Protein AF-A0A814Y3I0-F1 (afdb_monomer_lite)

pLDDT: mean 73.48, std 15.35, range [37.38, 91.5]

Structure (mmCIF, N/CA/C/O backbone):
data_AF-A0A814Y3I0-F1
#
_entry.id   AF-A0A814Y3I0-F1
#
loop_
_atom_site.group_PDB
_atom_site.id
_atom_site.type_symbol
_atom_site.label_atom_id
_atom_site.label_alt_id
_atom_site.label_comp_id
_atom_site.label_asym_id
_atom_site.label_entity_id
_atom_site.label_seq_id
_atom_site.pdbx_PDB_ins_code
_atom_site.Cartn_x
_atom_site.Cartn_y
_atom_site.Cartn_z
_atom_site.occupancy
_atom_site.B_iso_or_equiv
_atom_site.auth_seq_id
_atom_site.auth_comp_id
_atom_site.auth_asym_id
_atom_site.auth_atom_id
_atom_site.pdbx_PDB_model_num
ATOM 1 N N . MET A 1 1 ? 29.487 13.234 11.492 1.00 37.38 1 MET A N 1
ATOM 2 C CA . MET A 1 1 ? 29.725 11.794 11.255 1.00 37.38 1 MET A CA 1
ATOM 3 C C . MET A 1 1 ? 28.591 11.013 11.903 1.00 37.38 1 MET A C 1
ATOM 5 O O . MET A 1 1 ? 28.530 10.981 13.125 1.00 37.38 1 MET A O 1
ATOM 9 N N . LEU A 1 2 ? 27.650 10.474 11.120 1.00 39.56 2 LEU A N 1
ATOM 10 C CA . LEU A 1 2 ? 26.599 9.602 11.656 1.00 39.56 2 LEU A CA 1
ATOM 11 C C . LEU A 1 2 ? 27.205 8.223 11.938 1.00 39.56 2 LEU A C 1
ATOM 13 O O . LEU A 1 2 ? 27.833 7.626 11.067 1.00 39.56 2 LEU A O 1
ATOM 17 N N . LYS A 1 3 ? 27.077 7.764 13.186 1.00 44.38 3 LYS A N 1
ATOM 18 C CA . LYS A 1 3 ? 27.526 6.440 13.619 1.00 44.38 3 LYS A CA 1
ATOM 19 C C . LYS A 1 3 ? 26.679 5.388 12.902 1.00 44.38 3 LYS A C 1
ATOM 21 O O . LYS A 1 3 ? 25.457 5.456 12.947 1.00 44.38 3 LYS A O 1
ATOM 26 N N . ASN A 1 4 ? 27.337 4.421 12.264 1.00 46.44 4 ASN A N 1
ATOM 27 C CA . ASN A 1 4 ? 26.696 3.229 11.715 1.00 46.44 4 ASN A CA 1
ATOM 28 C C . ASN A 1 4 ? 26.098 2.408 12.865 1.00 46.44 4 ASN A C 1
ATOM 30 O O . ASN A 1 4 ? 26.777 1.559 13.449 1.00 46.44 4 ASN A O 1
ATOM 34 N N . GLU A 1 5 ? 24.841 2.669 13.213 1.00 47.97 5 GLU A N 1
ATOM 35 C CA . GLU A 1 5 ? 24.066 1.766 14.053 1.00 47.97 5 GLU A CA 1
ATOM 36 C C . GLU A 1 5 ? 23.860 0.472 13.266 1.00 47.97 5 GLU A C 1
ATOM 38 O O . GLU A 1 5 ? 23.165 0.422 12.251 1.00 47.97 5 GLU A O 1
ATOM 43 N N . LYS A 1 6 ? 24.557 -0.585 13.691 1.00 48.38 6 LYS A N 1
ATOM 44 C CA . LYS A 1 6 ? 24.386 -1.925 13.137 1.00 48.38 6 LYS A CA 1
ATOM 45 C C . LYS A 1 6 ? 22.947 -2.350 13.417 1.00 48.38 6 LYS A C 1
ATOM 47 O O . LYS A 1 6 ? 22.611 -2.653 14.557 1.00 48.38 6 LYS A O 1
ATOM 52 N N . ILE A 1 7 ? 22.108 -2.377 12.387 1.00 55.72 7 ILE A N 1
ATOM 53 C CA . ILE A 1 7 ? 20.771 -2.965 12.468 1.00 55.72 7 ILE A CA 1
ATOM 54 C C . ILE A 1 7 ? 20.960 -4.460 12.743 1.00 55.72 7 ILE A C 1
ATOM 56 O O . ILE A 1 7 ? 21.354 -5.222 11.860 1.00 55.72 7 ILE A O 1
ATOM 60 N N . VAL A 1 8 ? 20.732 -4.882 13.986 1.00 54.75 8 VAL A N 1
ATOM 61 C CA . VAL A 1 8 ? 20.774 -6.294 14.375 1.00 54.75 8 VAL A CA 1
ATOM 62 C C . VAL A 1 8 ? 19.360 -6.846 14.257 1.00 54.75 8 VAL A C 1
ATOM 64 O O . VAL A 1 8 ? 18.485 -6.518 15.058 1.00 54.75 8 VAL A O 1
ATOM 67 N N . ALA A 1 9 ? 19.122 -7.681 13.244 1.00 49.31 9 ALA A N 1
ATOM 68 C CA . ALA A 1 9 ? 17.860 -8.394 13.104 1.00 49.31 9 ALA A CA 1
ATOM 69 C C . ALA A 1 9 ? 17.674 -9.328 14.311 1.00 49.31 9 ALA A C 1
ATOM 71 O O . ALA A 1 9 ? 18.430 -10.282 14.485 1.00 49.31 9 ALA A O 1
ATOM 72 N N . ASN A 1 10 ? 16.688 -9.040 15.164 1.00 57.88 10 ASN A N 1
ATOM 73 C CA . ASN A 1 10 ? 16.392 -9.860 16.33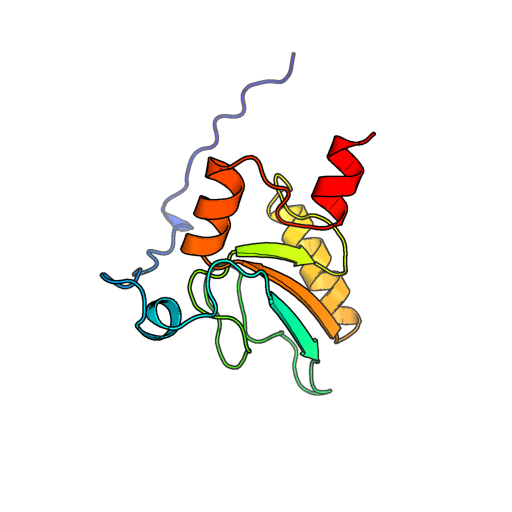3 1.00 57.88 10 ASN A CA 1
ATOM 74 C C . ASN A 1 10 ? 15.365 -10.949 15.961 1.00 57.88 10 ASN A C 1
ATOM 76 O O . ASN A 1 10 ? 14.192 -10.628 15.737 1.00 57.88 10 ASN A O 1
ATOM 80 N N . PRO A 1 11 ? 15.761 -12.234 15.928 1.00 62.84 11 PRO A N 1
ATOM 81 C CA . PRO A 1 11 ? 14.888 -13.322 15.499 1.00 62.84 11 PRO A CA 1
ATOM 82 C C . PRO A 1 11 ? 13.689 -13.548 16.430 1.00 62.84 11 PRO A C 1
ATOM 84 O O . PRO A 1 11 ? 12.695 -14.116 15.992 1.00 62.84 11 PRO A O 1
ATOM 87 N N . LYS A 1 12 ? 13.720 -13.051 17.677 1.00 68.00 12 LYS A N 1
ATOM 88 C CA . LYS A 1 12 ? 12.580 -13.119 18.609 1.00 68.00 12 LYS A CA 1
ATOM 89 C C . LYS A 1 12 ? 11.354 -12.348 18.105 1.00 68.00 12 LYS A C 1
ATOM 91 O O . LYS A 1 12 ? 10.231 -12.713 18.436 1.00 68.00 12 LYS A O 1
ATOM 96 N N . TYR A 1 13 ? 11.566 -11.300 17.308 1.00 61.34 13 TYR A N 1
ATOM 97 C CA . TYR A 1 13 ? 10.495 -10.497 16.707 1.00 61.34 13 TYR A CA 1
ATOM 98 C C . TYR A 1 13 ? 10.232 -10.865 15.240 1.00 61.34 13 TYR A C 1
ATOM 100 O O . TYR A 1 13 ? 9.338 -10.304 14.609 1.00 61.34 13 TYR A O 1
ATOM 108 N N . ALA A 1 14 ? 10.988 -11.814 14.679 1.00 49.28 14 ALA A N 1
ATOM 109 C CA . ALA A 1 14 ? 10.817 -12.248 13.303 1.00 49.28 14 ALA A CA 1
ATOM 110 C C . ALA A 1 14 ? 9.693 -13.290 13.214 1.00 49.28 14 ALA A C 1
ATOM 112 O O . ALA A 1 14 ? 9.823 -14.418 13.688 1.00 49.28 14 ALA A O 1
ATOM 113 N N . ARG A 1 15 ? 8.581 -12.935 12.563 1.00 53.44 15 ARG A N 1
ATOM 114 C CA . ARG A 1 15 ? 7.525 -13.895 12.215 1.00 53.44 15 ARG A CA 1
ATOM 115 C C . ARG A 1 15 ? 7.784 -14.442 10.815 1.00 53.44 15 ARG A C 1
ATOM 117 O O . ARG A 1 15 ? 7.791 -13.686 9.848 1.00 53.44 15 ARG A O 1
ATOM 124 N N . ALA A 1 16 ? 7.955 -15.757 10.689 1.00 48.31 16 ALA A N 1
ATOM 125 C CA . ALA A 1 16 ? 8.055 -16.404 9.384 1.00 48.31 16 ALA A CA 1
ATOM 126 C C . ALA A 1 16 ? 6.720 -16.270 8.634 1.00 48.31 16 ALA A C 1
ATOM 128 O O . ALA A 1 16 ? 5.716 -16.885 8.994 1.00 48.31 16 ALA A O 1
ATOM 129 N N . ILE A 1 17 ? 6.698 -15.455 7.581 1.00 48.53 17 ILE A N 1
ATOM 130 C CA . ILE A 1 17 ? 5.534 -15.321 6.706 1.00 48.53 17 ILE A CA 1
ATOM 131 C C . ILE A 1 17 ? 5.699 -16.349 5.590 1.00 48.53 17 ILE A C 1
ATOM 133 O O . ILE A 1 17 ? 6.594 -16.231 4.756 1.00 48.53 17 ILE A O 1
ATOM 137 N N . ARG A 1 18 ? 4.840 -17.375 5.558 1.00 44.28 18 ARG A N 1
ATOM 138 C CA . ARG A 1 18 ? 4.807 -18.319 4.431 1.00 44.28 18 ARG A CA 1
ATOM 139 C C . ARG A 1 18 ? 4.281 -17.600 3.198 1.00 44.28 18 ARG A C 1
ATOM 141 O O . ARG A 1 18 ? 3.066 -17.463 3.044 1.00 44.28 18 ARG A O 1
ATOM 148 N N . ALA A 1 19 ? 5.177 -17.131 2.337 1.00 41.72 19 ALA A N 1
ATOM 149 C CA . ALA A 1 19 ? 4.802 -16.670 1.010 1.00 41.72 19 ALA A CA 1
ATOM 150 C C . ALA A 1 19 ? 4.239 -17.856 0.192 1.00 41.72 19 ALA A C 1
ATOM 152 O O . ALA A 1 19 ? 4.749 -18.975 0.311 1.00 41.72 19 ALA A O 1
ATOM 153 N N . PRO A 1 20 ? 3.183 -17.649 -0.612 1.00 50.94 20 PRO A N 1
ATOM 154 C CA . PRO A 1 20 ? 2.757 -18.603 -1.625 1.00 50.94 20 PRO A CA 1
ATOM 155 C C . PRO A 1 20 ? 3.945 -19.007 -2.503 1.00 50.94 20 PRO A C 1
ATOM 157 O O . PRO A 1 20 ? 4.746 -18.155 -2.883 1.00 50.94 20 PRO A O 1
ATOM 160 N N . ARG A 1 21 ? 4.061 -20.301 -2.831 1.00 58.03 21 ARG A N 1
ATOM 161 C CA . ARG A 1 21 ? 5.121 -20.795 -3.732 1.00 58.03 21 ARG A CA 1
ATOM 162 C C . ARG A 1 21 ? 4.988 -20.231 -5.147 1.00 58.03 21 ARG A C 1
ATOM 164 O O . ARG A 1 21 ? 5.975 -20.158 -5.868 1.00 58.03 21 ARG A O 1
ATOM 171 N N . THR A 1 22 ? 3.774 -19.854 -5.528 1.00 55.03 22 THR A N 1
ATOM 172 C CA . THR A 1 22 ? 3.429 -19.313 -6.837 1.00 55.03 22 THR A CA 1
ATOM 173 C C . THR A 1 22 ? 2.635 -18.027 -6.667 1.00 55.03 22 THR A C 1
ATOM 175 O O . THR A 1 22 ? 1.921 -17.840 -5.679 1.00 55.03 22 THR A O 1
ATOM 178 N N . VAL A 1 23 ? 2.771 -17.125 -7.636 1.00 58.25 23 VAL A N 1
ATOM 179 C CA . VAL A 1 23 ? 1.940 -15.923 -7.724 1.00 58.25 23 VAL A CA 1
ATOM 180 C C . VAL A 1 23 ? 0.465 -16.362 -7.801 1.00 58.25 23 VAL A C 1
ATOM 182 O O . VAL A 1 23 ? 0.167 -17.265 -8.582 1.00 58.25 23 VAL A O 1
ATOM 185 N N . PRO A 1 24 ? -0.455 -15.793 -6.998 1.00 64.81 24 PRO A N 1
ATOM 186 C CA . PRO A 1 24 ? -1.868 -16.163 -7.060 1.00 64.81 24 PRO A CA 1
ATOM 187 C C . PRO A 1 24 ? -2.449 -15.928 -8.464 1.00 64.81 24 PRO A C 1
ATOM 189 O O . PRO A 1 24 ? -2.115 -14.938 -9.110 1.00 64.81 24 PRO A O 1
ATOM 192 N N . THR A 1 25 ? -3.341 -16.799 -8.935 1.00 62.94 25 THR A N 1
ATOM 193 C CA . THR A 1 25 ? -3.904 -16.770 -10.305 1.00 62.94 25 THR A CA 1
ATOM 194 C C . THR A 1 25 ? -4.615 -15.454 -10.642 1.00 62.94 25 THR A C 1
ATOM 196 O O . THR A 1 25 ? -4.602 -14.990 -11.779 1.00 62.94 25 THR A O 1
ATOM 199 N N . GLU A 1 26 ? -5.173 -14.778 -9.640 1.00 58.44 26 GLU A N 1
ATOM 200 C CA . GLU A 1 26 ? -5.751 -13.429 -9.746 1.00 58.44 26 GLU A CA 1
ATOM 201 C C . GLU A 1 26 ? -4.749 -12.339 -10.193 1.00 58.44 26 GLU A C 1
ATOM 203 O O . GLU A 1 26 ? -5.157 -11.308 -10.727 1.00 58.44 26 GLU A O 1
ATOM 208 N N . TYR A 1 27 ? -3.439 -12.575 -10.054 1.00 56.53 27 TYR A N 1
ATOM 209 C CA . TYR A 1 27 ? -2.360 -11.724 -10.582 1.00 56.53 27 TYR A CA 1
ATOM 210 C C . TYR A 1 27 ? -1.916 -12.106 -12.005 1.00 56.53 27 TYR A C 1
ATOM 212 O O . TYR A 1 27 ? -1.121 -11.395 -12.628 1.00 56.53 27 TYR A O 1
ATOM 220 N N . GLU A 1 28 ? -2.370 -13.237 -12.544 1.00 59.50 28 GLU A N 1
ATOM 221 C CA . GLU A 1 28 ? -2.131 -13.598 -13.947 1.00 59.50 28 GLU A CA 1
ATOM 222 C C . GLU A 1 28 ? -3.098 -12.872 -14.883 1.00 59.50 28 GLU A C 1
ATOM 224 O O . GLU A 1 28 ? -2.688 -12.450 -15.962 1.00 59.50 28 GLU A O 1
ATOM 229 N N . ASN A 1 29 ? -4.323 -12.622 -14.413 1.00 57.75 29 ASN A N 1
ATOM 230 C CA . ASN A 1 29 ? -5.409 -12.015 -15.190 1.00 57.75 29 ASN A CA 1
ATOM 231 C C . ASN A 1 29 ? -5.653 -10.523 -14.880 1.00 57.75 29 ASN A C 1
ATOM 233 O O . ASN A 1 29 ? -6.615 -9.939 -15.375 1.00 57.75 29 ASN A O 1
ATOM 237 N N . SER A 1 30 ? -4.814 -9.895 -14.047 1.00 57.12 30 SER A N 1
ATOM 238 C CA . SER A 1 30 ? -4.931 -8.467 -13.719 1.00 57.12 30 SER A CA 1
ATOM 239 C C . SER A 1 30 ? -4.675 -7.595 -14.964 1.00 57.12 30 SER A C 1
ATOM 241 O O . SER A 1 30 ? -3.780 -7.932 -15.747 1.00 57.12 30 SER A O 1
ATOM 243 N N . PRO A 1 31 ? -5.416 -6.481 -15.167 1.00 58.00 31 PRO A N 1
ATOM 244 C CA . PRO A 1 31 ? -5.173 -5.563 -16.278 1.00 58.00 31 PRO A CA 1
ATOM 245 C C . PRO A 1 31 ? -3.690 -5.190 -16.357 1.00 58.00 31 PRO A C 1
ATOM 247 O O . PRO A 1 31 ? -3.070 -4.836 -15.352 1.00 58.00 31 PRO A O 1
ATOM 250 N N . ARG A 1 32 ? -3.110 -5.348 -17.553 1.00 70.44 32 ARG A N 1
ATOM 251 C CA . ARG A 1 32 ? -1.659 -5.300 -17.774 1.00 70.44 32 ARG A CA 1
ATOM 252 C C . ARG A 1 32 ? -1.078 -3.975 -17.280 1.00 70.44 32 ARG A C 1
ATOM 254 O O . ARG A 1 32 ? -1.376 -2.933 -17.853 1.00 70.44 32 ARG A O 1
ATOM 261 N N . ASN A 1 33 ? -0.188 -4.050 -16.292 1.00 73.12 33 ASN A N 1
ATOM 262 C CA . ASN A 1 33 ? 0.693 -2.962 -15.869 1.00 73.12 33 ASN A CA 1
ATOM 263 C C . ASN A 1 33 ? -0.035 -1.661 -15.495 1.00 73.12 33 ASN A C 1
ATOM 265 O O . ASN A 1 33 ? 0.427 -0.586 -15.864 1.00 73.12 33 ASN A O 1
ATOM 269 N N . GLN A 1 34 ? -1.166 -1.740 -14.790 1.00 81.81 34 GLN A N 1
ATOM 270 C CA . GLN A 1 34 ? -1.886 -0.547 -14.339 1.00 81.81 34 GLN A CA 1
ATOM 271 C C . GLN A 1 34 ? -1.907 -0.441 -12.811 1.00 81.81 34 GLN A C 1
ATOM 273 O O . GLN A 1 34 ? -2.278 -1.403 -12.129 1.00 81.81 34 GLN A O 1
ATOM 278 N N . PRO A 1 35 ? -1.546 0.729 -12.257 1.00 85.12 35 PRO A N 1
ATOM 279 C CA . PRO A 1 35 ? -1.803 1.034 -10.861 1.00 85.12 35 PRO A CA 1
ATOM 280 C C . PRO A 1 35 ? -3.295 1.023 -10.534 1.00 85.12 35 PRO A C 1
ATOM 282 O O . PRO A 1 35 ? -4.148 1.233 -11.397 1.00 85.12 35 PRO A O 1
ATOM 285 N N . ARG A 1 36 ? -3.615 0.784 -9.264 1.00 85.75 36 ARG A N 1
ATOM 286 C CA . ARG A 1 36 ? -4.987 0.705 -8.758 1.00 85.75 36 ARG A CA 1
ATOM 287 C C . ARG A 1 36 ? -5.153 1.610 -7.550 1.00 85.75 36 ARG A C 1
ATOM 289 O O . ARG A 1 36 ? -4.269 1.689 -6.701 1.00 85.75 36 ARG A O 1
ATOM 296 N N . ILE A 1 37 ? -6.317 2.241 -7.451 1.00 86.44 37 ILE A N 1
ATOM 297 C CA . ILE A 1 37 ? -6.726 2.978 -6.257 1.00 86.44 37 ILE A CA 1
ATOM 298 C C . ILE A 1 37 ? -7.643 2.073 -5.441 1.00 86.44 37 ILE A C 1
ATOM 300 O O . ILE A 1 37 ? -8.596 1.502 -5.969 1.00 86.44 37 ILE A O 1
ATOM 304 N N . CYS A 1 38 ? -7.341 1.943 -4.157 1.00 86.12 38 CYS A N 1
ATOM 305 C CA . CYS A 1 38 ? -8.148 1.220 -3.191 1.00 86.12 38 CYS A CA 1
ATOM 3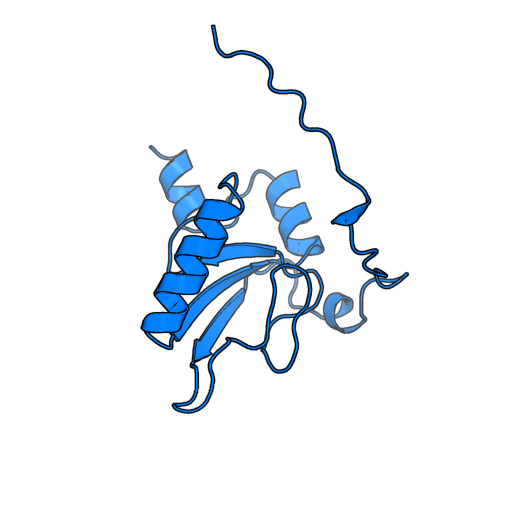06 C C . CYS A 1 38 ? -8.575 2.194 -2.097 1.00 86.12 38 CYS A C 1
ATOM 308 O O . CYS A 1 38 ? -7.733 2.827 -1.465 1.00 86.12 38 CYS A O 1
ATOM 310 N N . THR A 1 39 ? -9.876 2.327 -1.880 1.00 86.19 39 THR A N 1
ATOM 311 C CA . THR A 1 39 ? -10.430 3.111 -0.779 1.00 86.19 39 THR A CA 1
ATOM 312 C C . THR A 1 39 ? -11.049 2.169 0.239 1.00 86.19 39 THR A C 1
ATOM 314 O O . THR A 1 39 ? -11.780 1.246 -0.122 1.00 86.19 39 THR A O 1
ATOM 317 N N . ILE A 1 40 ? -10.740 2.380 1.516 1.00 85.62 40 ILE A N 1
ATOM 318 C CA . ILE A 1 40 ? -11.278 1.571 2.611 1.00 85.62 40 ILE A CA 1
ATOM 319 C C . ILE A 1 40 ? -11.908 2.516 3.628 1.00 85.62 40 ILE A C 1
ATOM 321 O O . ILE A 1 40 ? -11.276 3.467 4.091 1.00 85.62 40 ILE A O 1
ATOM 325 N N . GLN A 1 41 ? -13.161 2.235 3.966 1.00 87.94 41 GLN A N 1
ATOM 326 C CA . GLN A 1 41 ? -13.935 2.943 4.976 1.00 87.94 41 GLN A CA 1
ATOM 327 C C . GLN A 1 41 ? -14.169 1.991 6.150 1.00 87.94 41 GLN A C 1
ATOM 329 O O . GLN A 1 41 ? -14.653 0.879 5.953 1.00 87.94 41 GLN A O 1
ATOM 334 N N . LEU A 1 42 ? -13.834 2.427 7.362 1.00 83.69 42 LEU A N 1
ATOM 335 C CA . LEU A 1 42 ? -14.176 1.715 8.588 1.00 83.69 42 LEU A CA 1
ATOM 336 C C . LEU A 1 42 ? -15.656 1.901 8.896 1.00 83.69 42 LEU A C 1
ATOM 338 O O . LEU A 1 42 ? -16.181 3.019 8.822 1.00 83.69 42 LEU A O 1
ATOM 342 N N . ASN A 1 43 ? -16.314 0.822 9.313 1.00 81.81 43 ASN A N 1
ATOM 343 C CA . ASN A 1 43 ? -17.602 0.947 9.975 1.00 81.81 43 ASN A CA 1
ATOM 344 C C . ASN A 1 43 ? -17.404 1.526 11.380 1.00 81.81 43 ASN A C 1
ATOM 346 O O . ASN A 1 43 ? -16.318 1.468 11.951 1.00 81.81 43 ASN A O 1
ATOM 350 N N . LYS A 1 44 ? -18.480 2.045 11.984 1.00 78.50 44 LYS A N 1
ATOM 351 C CA . LYS A 1 44 ? -18.438 2.656 13.329 1.00 78.50 44 LYS A CA 1
ATOM 352 C C . LYS A 1 44 ? -17.904 1.719 14.423 1.00 78.50 44 LYS A C 1
ATOM 354 O O . LYS A 1 44 ? -17.460 2.191 15.462 1.00 78.50 44 LYS A O 1
ATOM 359 N N . THR A 1 45 ? -17.990 0.410 14.202 1.00 81.75 45 THR A N 1
ATOM 360 C CA . THR A 1 45 ? -17.542 -0.643 15.120 1.00 81.75 45 THR A CA 1
ATOM 361 C C . THR A 1 45 ? -16.122 -1.126 14.839 1.00 81.75 45 THR A C 1
ATOM 363 O O . THR A 1 45 ? -15.531 -1.793 15.687 1.00 81.75 45 THR A O 1
ATOM 366 N N . ASP A 1 46 ? -15.576 -0.820 13.662 1.00 77.69 46 ASP A N 1
ATOM 367 C CA . ASP A 1 46 ? -14.293 -1.356 13.230 1.00 77.69 46 ASP A CA 1
ATOM 368 C C . ASP A 1 46 ? -13.157 -0.519 13.807 1.00 77.69 46 ASP A C 1
ATOM 370 O O . ASP A 1 46 ? -13.125 0.707 13.709 1.00 77.69 46 ASP A O 1
ATOM 374 N N . THR A 1 47 ? -12.185 -1.198 14.408 1.00 78.56 47 THR A N 1
ATOM 375 C CA . THR A 1 47 ? -11.001 -0.551 14.986 1.00 78.56 47 THR A CA 1
ATOM 376 C C . THR A 1 47 ? -9.774 -0.677 14.091 1.00 78.56 47 THR A C 1
ATOM 378 O O . THR A 1 47 ? -8.753 -0.055 14.371 1.00 78.56 47 THR A O 1
ATOM 381 N N . THR A 1 48 ? -9.842 -1.461 13.013 1.00 80.38 48 THR A N 1
ATOM 382 C CA . THR A 1 48 ? -8.737 -1.674 12.071 1.00 80.38 48 THR A CA 1
ATOM 383 C C . THR A 1 48 ? -9.267 -1.783 10.648 1.00 80.38 48 THR A C 1
ATOM 385 O O . THR A 1 48 ? -10.409 -2.182 10.441 1.00 80.38 48 THR A O 1
ATOM 388 N N . PHE A 1 49 ? -8.429 -1.470 9.658 1.00 76.62 49 PHE A N 1
ATOM 389 C CA . PHE A 1 49 ? -8.790 -1.591 8.242 1.00 76.62 49 PHE A CA 1
ATOM 390 C C . PHE A 1 49 ? -8.802 -3.036 7.726 1.00 76.62 49 PHE A C 1
ATOM 392 O O . PHE A 1 49 ? -8.994 -3.232 6.536 1.00 76.62 49 PHE A O 1
ATOM 399 N N . GLY A 1 50 ? -8.569 -4.045 8.573 1.00 71.50 50 GLY A N 1
ATOM 400 C CA . GLY A 1 50 ? -8.523 -5.450 8.152 1.00 71.50 50 GLY A CA 1
ATOM 401 C C . GLY A 1 50 ? -7.237 -5.859 7.422 1.00 71.50 50 GLY A C 1
ATOM 402 O O . GLY A 1 50 ? -7.133 -6.988 6.944 1.00 71.50 50 GLY A O 1
ATOM 403 N N . PHE A 1 51 ? -6.230 -4.989 7.349 1.00 70.38 51 PHE A N 1
ATOM 404 C CA . PHE A 1 51 ? -4.929 -5.330 6.785 1.00 70.38 51 PHE A CA 1
ATOM 405 C C . PHE A 1 51 ? -3.777 -4.820 7.648 1.00 70.38 51 PHE A C 1
ATOM 407 O O . PHE A 1 51 ? -3.829 -3.734 8.217 1.00 70.38 51 PHE A O 1
ATOM 414 N N . ASP A 1 52 ? -2.720 -5.614 7.667 1.00 66.00 52 ASP A N 1
ATOM 415 C CA . ASP A 1 52 ? -1.374 -5.259 8.067 1.00 66.00 52 ASP A CA 1
ATOM 416 C C . ASP A 1 52 ? -0.514 -5.134 6.802 1.00 66.00 52 ASP A C 1
ATOM 418 O O . ASP A 1 52 ? -0.789 -5.761 5.777 1.00 66.00 52 ASP A O 1
ATOM 422 N N . ILE A 1 53 ? 0.615 -4.428 6.888 1.00 64.31 53 ILE A N 1
ATOM 423 C CA . ILE A 1 53 ? 1.620 -4.345 5.802 1.00 64.31 53 ILE A CA 1
ATOM 424 C C . ILE A 1 53 ? 2.098 -5.752 5.359 1.00 64.31 53 ILE A C 1
ATOM 426 O O . ILE A 1 53 ? 2.623 -5.947 4.265 1.00 64.31 53 ILE A O 1
ATOM 430 N N . VAL A 1 54 ? 1.873 -6.758 6.205 1.00 59.09 54 VAL A N 1
ATOM 431 C CA . VAL A 1 54 ? 2.253 -8.157 6.010 1.00 59.09 54 VAL A CA 1
ATOM 432 C C . VAL A 1 54 ? 1.096 -9.050 5.523 1.00 59.09 54 VAL A C 1
ATOM 434 O O . VAL A 1 54 ? 1.345 -10.110 4.937 1.00 59.09 54 VAL A O 1
ATOM 437 N N . TYR A 1 55 ? -0.162 -8.683 5.776 1.00 46.62 55 TYR A N 1
ATOM 438 C CA . TYR A 1 55 ? -1.316 -9.559 5.557 1.00 46.62 55 TYR A CA 1
ATOM 439 C C . TYR A 1 55 ? -2.607 -8.764 5.357 1.00 46.62 55 TYR A C 1
ATOM 441 O O . TYR A 1 55 ? -2.863 -7.835 6.102 1.00 46.62 55 TYR A O 1
ATOM 449 N N . ALA A 1 56 ? -3.466 -9.162 4.422 1.00 54.44 56 ALA A N 1
ATOM 450 C CA . ALA A 1 56 ? -4.762 -8.520 4.207 1.00 54.44 56 ALA A CA 1
ATOM 451 C C . ALA A 1 56 ? -5.906 -9.529 4.378 1.00 54.44 56 ALA A C 1
ATOM 453 O O . ALA A 1 56 ? -5.837 -10.640 3.854 1.00 54.44 56 ALA A O 1
ATOM 454 N N . SER A 1 57 ? -6.965 -9.134 5.088 1.00 53.31 57 SER A N 1
ATOM 455 C CA . SER A 1 57 ? -8.222 -9.881 5.236 1.00 53.31 57 SER A CA 1
ATOM 456 C C . SER A 1 57 ? -9.415 -8.934 5.164 1.00 53.31 57 SER A C 1
ATOM 458 O O . SER A 1 57 ? -9.392 -7.877 5.777 1.00 53.31 57 SER A O 1
ATOM 460 N N . ASN A 1 58 ? -10.477 -9.299 4.445 1.00 59.91 58 ASN A N 1
ATOM 461 C CA . ASN A 1 58 ? -11.682 -8.463 4.309 1.00 59.91 58 ASN A CA 1
ATOM 462 C C . ASN A 1 58 ? -11.419 -7.057 3.726 1.00 59.91 58 ASN A C 1
ATOM 464 O O . ASN A 1 58 ? -12.088 -6.094 4.088 1.00 59.91 58 ASN A O 1
ATOM 468 N N . THR A 1 59 ? -10.456 -6.930 2.808 1.00 66.88 59 THR A N 1
ATOM 469 C CA . THR A 1 59 ? -10.177 -5.678 2.083 1.00 66.88 59 THR A CA 1
ATOM 470 C C . THR A 1 59 ? -10.051 -5.944 0.583 1.00 66.88 59 THR A C 1
ATOM 472 O O . THR A 1 59 ? -9.839 -7.094 0.192 1.00 66.88 59 THR A O 1
ATOM 475 N N . PRO A 1 60 ? -10.114 -4.908 -0.278 1.00 67.88 60 PRO A N 1
ATOM 476 C CA . PRO A 1 60 ? -9.814 -5.057 -1.703 1.00 67.88 60 PRO A CA 1
ATOM 477 C C . PRO A 1 60 ? -8.318 -5.287 -1.984 1.00 67.88 60 PRO A C 1
ATOM 479 O O . PRO A 1 60 ? -7.926 -5.417 -3.149 1.00 67.88 60 PRO A O 1
ATOM 482 N N . LEU A 1 61 ? -7.471 -5.278 -0.945 1.00 73.56 61 LEU A N 1
ATOM 483 C CA . LEU A 1 61 ? -6.037 -5.493 -1.075 1.00 73.56 61 LEU A CA 1
ATOM 484 C C . LEU A 1 61 ? -5.756 -6.944 -1.411 1.00 73.56 61 LEU A C 1
ATOM 486 O O . LEU A 1 61 ? -6.279 -7.870 -0.791 1.00 73.56 61 LEU A O 1
ATOM 490 N N . ARG A 1 62 ? -4.864 -7.129 -2.376 1.00 71.56 62 ARG A N 1
ATOM 491 C CA . ARG A 1 62 ? -4.391 -8.444 -2.769 1.00 71.56 62 ARG A CA 1
ATOM 492 C C . ARG A 1 62 ? -3.013 -8.690 -2.174 1.00 71.56 62 ARG A C 1
ATOM 494 O O . ARG A 1 62 ? -2.228 -7.776 -1.904 1.00 71.56 62 ARG A O 1
ATOM 501 N N . ARG A 1 63 ? -2.711 -9.961 -1.941 1.00 66.19 63 ARG A N 1
ATOM 502 C CA . ARG A 1 63 ? -1.417 -10.373 -1.402 1.00 66.19 63 ARG A CA 1
ATOM 503 C C . ARG A 1 63 ? -0.328 -10.093 -2.436 1.00 66.19 63 ARG A C 1
ATOM 505 O O . ARG A 1 63 ? -0.404 -10.688 -3.496 1.00 66.19 63 ARG A O 1
ATOM 512 N N . PHE A 1 64 ? 0.695 -9.305 -2.082 1.00 70.88 64 PHE A N 1
ATOM 513 C CA . PHE A 1 64 ? 1.745 -8.754 -2.971 1.00 70.88 64 PHE A CA 1
ATOM 514 C C . PHE A 1 64 ? 1.416 -7.416 -3.647 1.00 70.88 64 PHE A C 1
ATOM 516 O O . PHE A 1 64 ? 2.155 -6.982 -4.539 1.00 70.88 64 PHE A O 1
ATOM 523 N N . ASP A 1 65 ? 0.358 -6.737 -3.205 1.00 79.75 65 ASP A N 1
ATOM 524 C CA . ASP A 1 65 ? 0.184 -5.324 -3.516 1.00 79.75 65 ASP A CA 1
ATOM 525 C C . ASP A 1 65 ? 1.239 -4.498 -2.786 1.00 79.75 65 ASP A C 1
ATOM 527 O O . ASP A 1 65 ? 1.477 -4.651 -1.586 1.00 79.75 65 ASP A O 1
ATOM 531 N N . ARG A 1 66 ? 1.888 -3.613 -3.536 1.00 85.00 66 ARG A N 1
ATOM 532 C CA . ARG A 1 66 ? 2.825 -2.639 -3.003 1.00 85.00 66 ARG A CA 1
ATOM 533 C C . ARG A 1 66 ? 2.120 -1.300 -2.885 1.00 85.00 66 ARG A C 1
ATOM 535 O O . ARG A 1 66 ? 1.618 -0.780 -3.881 1.00 85.00 66 ARG A O 1
ATOM 542 N N . ILE A 1 67 ? 2.103 -0.757 -1.672 1.00 88.06 67 ILE A N 1
ATOM 543 C CA . ILE A 1 67 ? 1.585 0.581 -1.397 1.00 88.06 67 ILE A CA 1
ATOM 544 C C . ILE A 1 67 ? 2.611 1.597 -1.896 1.00 88.06 67 ILE A C 1
ATOM 546 O O . ILE A 1 67 ? 3.757 1.595 -1.449 1.00 88.06 67 ILE A O 1
ATOM 550 N N . ILE A 1 68 ? 2.201 2.427 -2.850 1.00 90.00 68 ILE A N 1
ATOM 551 C CA . ILE A 1 68 ? 3.007 3.524 -3.395 1.00 90.00 68 ILE A CA 1
ATOM 552 C C . ILE A 1 68 ? 2.606 4.837 -2.736 1.00 90.00 68 ILE A C 1
ATOM 554 O O . ILE A 1 68 ? 3.484 5.622 -2.395 1.00 90.00 68 ILE A O 1
ATOM 558 N N . GLU A 1 69 ? 1.307 5.054 -2.508 1.00 91.06 69 GLU A N 1
ATOM 559 C CA . GLU A 1 69 ? 0.807 6.247 -1.819 1.00 91.06 69 GLU A CA 1
ATOM 560 C C . GLU A 1 69 ? -0.247 5.907 -0.763 1.00 91.06 69 GLU A C 1
ATOM 562 O O . GLU A 1 69 ? -1.046 4.982 -0.944 1.00 91.06 69 GLU A O 1
ATOM 567 N N . ILE A 1 70 ? -0.262 6.698 0.312 1.00 91.06 70 ILE A N 1
ATOM 568 C CA . ILE A 1 70 ? -1.329 6.742 1.317 1.00 91.06 70 ILE A CA 1
ATOM 569 C C . ILE A 1 70 ? -1.854 8.174 1.355 1.00 91.06 70 ILE A C 1
ATOM 571 O O . ILE A 1 70 ? -1.079 9.095 1.592 1.00 91.06 70 ILE A O 1
ATOM 575 N N . ASP A 1 71 ? -3.154 8.357 1.120 1.00 89.62 71 ASP A N 1
ATOM 576 C CA . ASP A 1 71 ? -3.826 9.663 1.100 1.00 89.62 71 ASP A CA 1
ATOM 577 C C . ASP A 1 71 ? -3.079 10.719 0.260 1.00 89.62 71 ASP A C 1
ATOM 579 O O . ASP A 1 71 ? -2.857 11.846 0.694 1.00 89.62 71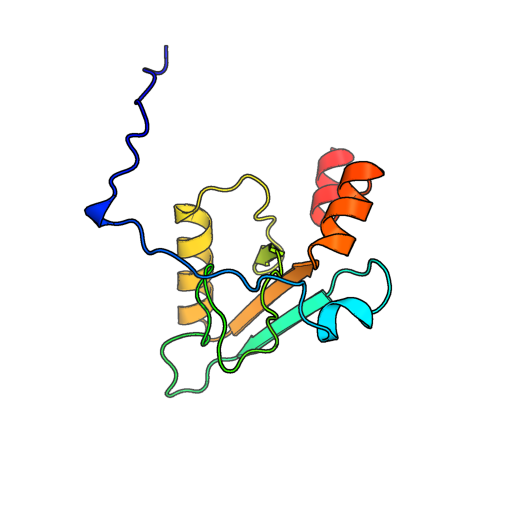 ASP A O 1
ATOM 583 N N . ASP A 1 72 ? -2.688 10.332 -0.959 1.00 88.31 72 ASP A N 1
ATOM 584 C CA . ASP A 1 72 ? -1.979 11.173 -1.938 1.00 88.31 72 ASP A CA 1
ATOM 585 C C . ASP A 1 72 ? -0.552 11.601 -1.527 1.00 88.31 72 ASP A C 1
ATOM 587 O O . ASP A 1 72 ? 0.039 12.496 -2.143 1.00 88.31 72 ASP A O 1
ATOM 591 N N . GLU A 1 73 ? 0.033 10.937 -0.524 1.00 89.50 73 GLU A N 1
ATOM 592 C CA . GLU A 1 73 ? 1.437 11.084 -0.136 1.00 89.50 73 GLU A CA 1
ATOM 593 C C . GLU A 1 73 ? 2.269 9.865 -0.547 1.00 89.50 73 GLU A C 1
ATOM 595 O O . GLU A 1 73 ? 1.882 8.722 -0.306 1.00 89.50 73 GLU A O 1
ATOM 600 N N . LEU A 1 74 ? 3.437 10.112 -1.147 1.00 88.81 74 LEU A N 1
ATOM 601 C CA . LEU A 1 74 ? 4.348 9.070 -1.618 1.00 88.81 74 LEU A CA 1
ATOM 602 C C . LEU A 1 74 ? 5.000 8.351 -0.432 1.00 88.81 74 LEU A C 1
ATOM 604 O O . LEU A 1 74 ? 5.655 8.978 0.391 1.00 88.81 74 LEU A O 1
ATOM 608 N N . MET A 1 75 ? 4.850 7.031 -0.378 1.00 88.69 75 MET A N 1
ATOM 609 C CA . MET A 1 75 ? 5.446 6.169 0.651 1.00 88.69 75 MET A CA 1
ATOM 610 C C . MET A 1 75 ? 6.773 5.547 0.198 1.00 88.69 75 MET A C 1
ATOM 612 O O . MET A 1 75 ? 7.431 4.824 0.946 1.00 88.69 75 MET A O 1
ATOM 616 N N . GLU A 1 76 ? 7.167 5.769 -1.056 1.00 80.12 76 GLU A N 1
ATOM 617 C CA . GLU A 1 76 ? 8.387 5.193 -1.601 1.00 80.12 76 GLU A CA 1
ATOM 618 C C . GLU A 1 76 ? 9.633 5.784 -0.924 1.00 80.12 76 GLU A C 1
ATOM 620 O O . GLU A 1 76 ? 9.891 6.983 -1.011 1.00 80.12 76 GLU A O 1
ATOM 625 N N . ASN A 1 77 ? 10.439 4.906 -0.316 1.00 80.75 77 ASN A N 1
ATOM 626 C CA . ASN A 1 77 ? 11.631 5.216 0.491 1.00 80.75 77 ASN A CA 1
ATOM 627 C C . ASN A 1 77 ? 11.351 5.804 1.881 1.00 80.75 77 ASN A C 1
ATOM 629 O O . ASN A 1 77 ? 12.297 6.147 2.588 1.00 80.75 77 ASN A O 1
ATOM 633 N N . GLU A 1 78 ? 10.088 5.872 2.293 1.00 86.56 78 GLU A N 1
ATOM 634 C CA . GLU A 1 78 ? 9.740 6.289 3.645 1.00 86.56 78 GLU A CA 1
ATOM 635 C C . GLU A 1 78 ? 9.996 5.176 4.669 1.00 86.56 78 GLU A C 1
ATOM 637 O O . GLU A 1 78 ? 10.033 3.982 4.355 1.00 86.56 78 GLU A O 1
ATOM 642 N N . SER A 1 79 ? 10.186 5.576 5.927 1.00 84.56 79 SER A N 1
ATOM 643 C CA . SER A 1 79 ? 10.391 4.631 7.029 1.00 84.56 79 SER A CA 1
ATOM 644 C C . SER A 1 79 ? 9.098 3.901 7.406 1.00 84.56 79 SER A C 1
ATOM 646 O O . SER A 1 79 ? 8.003 4.452 7.295 1.00 84.56 79 SER A O 1
ATOM 648 N N . THR A 1 80 ? 9.212 2.683 7.947 1.00 81.62 80 THR A N 1
ATOM 649 C CA . THR A 1 80 ? 8.053 1.937 8.471 1.00 81.62 80 THR A CA 1
ATOM 650 C C . THR A 1 80 ? 7.269 2.746 9.506 1.00 81.62 80 THR A C 1
ATOM 652 O O . THR A 1 80 ? 6.045 2.753 9.464 1.00 81.62 80 THR A O 1
ATOM 655 N N . ALA A 1 81 ? 7.962 3.485 10.380 1.00 83.69 81 ALA A N 1
ATOM 656 C CA . ALA A 1 81 ? 7.330 4.324 11.397 1.00 83.69 81 ALA A CA 1
AT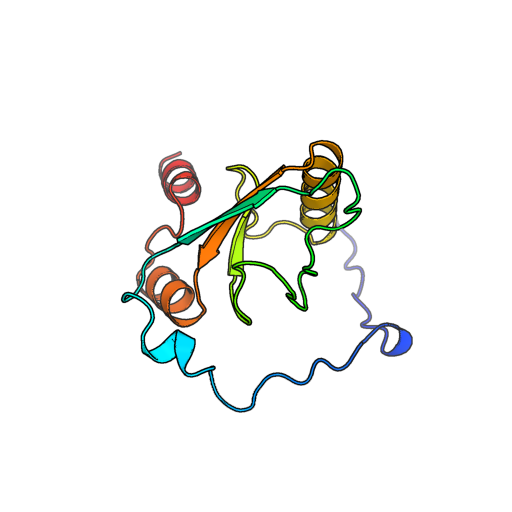OM 657 C C . ALA A 1 81 ? 6.458 5.432 10.780 1.00 83.69 81 ALA A C 1
ATOM 659 O O . ALA A 1 81 ? 5.357 5.691 11.258 1.00 83.69 81 ALA A O 1
ATOM 660 N N . PHE A 1 82 ? 6.917 6.047 9.686 1.00 85.50 82 PHE A N 1
ATOM 661 C CA . PHE A 1 82 ? 6.135 7.050 8.962 1.00 85.50 82 PHE A CA 1
ATOM 662 C C . PHE A 1 82 ? 4.881 6.439 8.325 1.00 85.50 82 PHE A C 1
ATOM 664 O O . PHE A 1 82 ? 3.790 6.997 8.427 1.00 85.50 82 PHE A O 1
ATOM 671 N N . VAL A 1 83 ? 5.010 5.253 7.722 1.00 85.31 83 VAL A N 1
ATOM 672 C CA . VAL A 1 83 ? 3.866 4.522 7.155 1.00 85.31 83 VAL A CA 1
ATOM 673 C C . VAL A 1 83 ? 2.845 4.177 8.246 1.00 85.31 83 VAL A C 1
ATOM 675 O O . VAL A 1 83 ? 1.650 4.405 8.064 1.00 85.31 83 VAL A O 1
ATOM 678 N N . GLU A 1 84 ? 3.295 3.681 9.400 1.00 86.31 84 GLU A N 1
ATOM 679 C CA . GLU A 1 84 ? 2.433 3.386 10.553 1.00 86.31 84 GLU A CA 1
ATOM 680 C C . GLU A 1 84 ? 1.712 4.637 11.075 1.00 86.31 84 GLU A C 1
ATOM 682 O O . GLU A 1 84 ? 0.511 4.588 11.351 1.00 86.31 84 GLU A O 1
ATOM 687 N N . GLU A 1 85 ? 2.404 5.777 11.147 1.00 89.62 85 GLU A N 1
ATOM 688 C CA . GLU A 1 85 ? 1.809 7.058 11.531 1.00 89.62 85 GLU A CA 1
ATOM 689 C C . GLU A 1 85 ? 0.671 7.461 10.578 1.00 89.62 85 GLU A C 1
ATOM 691 O O . GLU A 1 85 ? -0.406 7.877 11.022 1.00 89.62 85 GLU A O 1
ATOM 696 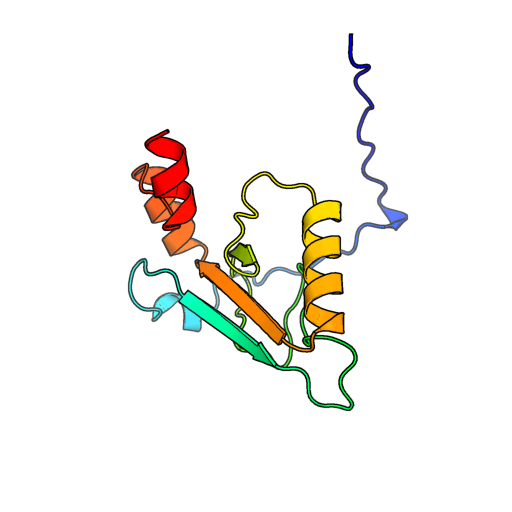N N . LYS A 1 86 ? 0.870 7.304 9.263 1.00 89.75 86 LYS A N 1
ATOM 697 C CA . LYS A 1 86 ? -0.165 7.589 8.257 1.00 89.75 86 LYS A CA 1
ATOM 698 C C . LYS A 1 86 ? -1.367 6.665 8.396 1.00 89.75 86 LYS A C 1
ATOM 700 O O . LYS A 1 86 ? -2.501 7.142 8.376 1.00 89.75 86 LYS A O 1
ATOM 705 N N . LEU A 1 87 ? -1.137 5.371 8.612 1.00 88.31 87 LEU A N 1
ATOM 706 C CA . LEU A 1 87 ? -2.210 4.405 8.860 1.00 88.31 87 LEU A CA 1
ATOM 707 C C . LEU A 1 87 ? -3.004 4.753 10.128 1.00 88.31 87 LEU A C 1
ATOM 709 O O . LEU A 1 87 ? -4.235 4.685 10.119 1.00 88.31 87 LEU A O 1
ATOM 713 N N . LEU A 1 88 ? -2.329 5.185 11.199 1.00 89.62 88 LEU A N 1
ATOM 714 C CA . LEU A 1 88 ? -2.983 5.609 12.438 1.00 89.62 88 LEU A CA 1
ATOM 715 C C . LEU A 1 88 ? -3.854 6.856 12.223 1.00 89.62 88 LEU A C 1
ATOM 717 O O . LEU A 1 88 ? -5.005 6.881 12.659 1.00 89.62 88 LEU A O 1
ATOM 721 N N . LYS A 1 89 ? -3.341 7.864 11.509 1.00 91.06 89 LYS A N 1
ATOM 722 C CA . LYS A 1 89 ? -4.102 9.073 11.142 1.00 91.06 89 LYS A CA 1
ATOM 723 C C . LYS A 1 89 ? -5.310 8.756 10.260 1.00 91.06 89 LYS A C 1
ATOM 725 O O . LYS A 1 89 ? -6.376 9.342 10.428 1.00 91.06 89 LYS A O 1
ATOM 730 N N . ALA A 1 90 ? -5.172 7.823 9.327 1.00 89.69 90 ALA A N 1
ATOM 731 C CA . ALA A 1 90 ? -6.289 7.395 8.497 1.00 89.69 90 ALA A CA 1
ATOM 732 C C . ALA A 1 90 ? -7.343 6.634 9.321 1.00 89.69 90 ALA A C 1
ATOM 734 O O . ALA A 1 90 ? -8.546 6.829 9.138 1.00 89.69 90 ALA A O 1
ATOM 735 N N . ARG A 1 91 ? -6.907 5.819 10.290 1.00 87.62 91 ARG A N 1
ATOM 736 C CA . ARG A 1 91 ? -7.793 5.090 11.207 1.00 87.62 91 ARG A CA 1
ATOM 737 C C . ARG A 1 91 ? -8.627 6.034 12.071 1.00 87.62 91 ARG A C 1
ATOM 739 O O . ARG A 1 91 ? -9.815 5.780 12.229 1.00 87.62 91 ARG A O 1
ATOM 746 N N . THR A 1 92 ? -8.055 7.117 12.603 1.00 88.44 92 THR A N 1
ATOM 747 C CA . THR A 1 92 ? -8.832 8.096 13.393 1.00 88.44 92 THR A CA 1
ATOM 748 C C . THR A 1 92 ? -9.892 8.808 12.555 1.00 88.44 92 THR A C 1
ATOM 750 O O . THR A 1 92 ? -10.967 9.117 13.062 1.00 88.44 92 THR A O 1
ATOM 753 N N . ARG A 1 93 ? -9.626 9.013 11.261 1.00 91.06 93 ARG A N 1
ATOM 754 C CA . ARG A 1 93 ? -10.608 9.507 10.283 1.00 91.06 93 ARG A CA 1
ATOM 755 C C . ARG A 1 93 ? -11.637 8.456 9.858 1.00 91.06 93 ARG A C 1
ATOM 757 O O . ARG A 1 93 ? -12.677 8.815 9.317 1.00 91.06 93 ARG A O 1
ATOM 764 N N . GLY A 1 94 ? -11.339 7.171 10.044 1.00 88.19 94 GLY A N 1
ATOM 765 C CA . GLY A 1 94 ? -12.159 6.058 9.570 1.00 88.19 94 GLY A CA 1
ATOM 766 C C . GLY A 1 94 ? -12.102 5.827 8.058 1.00 88.19 94 GLY A C 1
ATOM 767 O O . GLY A 1 94 ? -12.906 5.060 7.542 1.00 88.19 94 GLY A O 1
ATOM 768 N N . PHE A 1 95 ? -11.180 6.466 7.337 1.00 90.62 95 PHE A N 1
ATOM 769 C CA . PHE A 1 95 ? -11.082 6.381 5.879 1.00 90.62 95 PHE A CA 1
ATOM 770 C C . PHE A 1 95 ? -9.627 6.436 5.431 1.00 90.62 95 PHE A C 1
ATOM 772 O O . PHE A 1 95 ? -8.878 7.298 5.898 1.00 90.62 95 PHE A O 1
ATOM 779 N N . ILE A 1 96 ? -9.263 5.586 4.472 1.00 91.50 96 ILE A N 1
ATOM 780 C CA . ILE A 1 96 ? -7.951 5.588 3.826 1.00 91.50 96 ILE A CA 1
ATOM 781 C C . ILE A 1 96 ? -8.071 5.424 2.311 1.00 91.50 96 ILE A C 1
ATOM 783 O O . ILE A 1 96 ? -8.830 4.583 1.819 1.00 91.50 96 ILE A O 1
ATOM 787 N N . LYS A 1 97 ? -7.278 6.202 1.570 1.00 90.75 97 LYS A N 1
ATOM 788 C CA . LYS A 1 97 ? -7.050 6.027 0.134 1.00 90.75 97 LYS A CA 1
ATOM 789 C C . LYS A 1 97 ? -5.640 5.491 -0.087 1.00 90.75 97 LYS A C 1
ATOM 791 O O . LYS A 1 97 ? -4.663 6.085 0.355 1.00 90.75 97 LYS A O 1
ATOM 796 N N . LEU A 1 98 ? -5.537 4.377 -0.796 1.00 90.62 98 LEU A N 1
ATOM 797 C CA . LEU A 1 98 ? -4.286 3.704 -1.113 1.00 90.62 98 LEU A CA 1
ATOM 798 C C . LEU A 1 98 ? -4.076 3.703 -2.621 1.00 90.62 98 LEU A C 1
ATOM 800 O O . LEU A 1 98 ? -4.971 3.319 -3.376 1.00 90.62 98 LEU A O 1
ATOM 804 N N . TYR A 1 99 ? -2.879 4.079 -3.054 1.00 89.81 99 TYR A N 1
ATOM 805 C CA . TYR A 1 99 ? -2.435 3.893 -4.429 1.00 89.81 99 TYR A CA 1
ATOM 806 C C . TYR A 1 99 ? -1.479 2.705 -4.476 1.00 89.81 99 TYR A C 1
ATOM 808 O O . TYR A 1 99 ? -0.453 2.686 -3.791 1.00 89.81 99 TYR A O 1
ATOM 816 N N . LEU A 1 100 ? -1.839 1.691 -5.255 1.00 88.38 100 LEU A N 1
ATOM 817 C CA . LEU A 1 100 ? -1.252 0.360 -5.194 1.00 88.38 100 LEU A CA 1
ATOM 818 C C . LEU A 1 100 ? -0.784 -0.095 -6.568 1.00 88.38 100 LEU A C 1
ATOM 820 O O . LEU A 1 100 ? -1.405 0.200 -7.588 1.00 88.38 100 LEU A O 1
ATOM 824 N N . VAL A 1 101 ? 0.254 -0.919 -6.583 1.00 87.75 101 VAL A N 1
ATOM 825 C CA . VAL A 1 101 ? 0.673 -1.664 -7.772 1.00 87.75 101 VAL A CA 1
ATOM 826 C C . VAL A 1 101 ? 0.929 -3.114 -7.404 1.00 87.75 101 VAL A C 1
ATOM 828 O O . VAL A 1 101 ? 1.417 -3.412 -6.315 1.00 87.75 101 VAL A O 1
ATOM 831 N N . ASP A 1 102 ? 0.625 -4.032 -8.315 1.00 85.31 102 ASP A N 1
ATOM 832 C CA . ASP A 1 102 ? 1.095 -5.404 -8.167 1.00 85.31 102 ASP A CA 1
ATOM 833 C C . ASP A 1 102 ? 2.601 -5.519 -8.459 1.00 85.31 102 ASP A C 1
ATOM 835 O O . ASP A 1 102 ? 3.235 -4.609 -8.998 1.00 85.31 102 ASP A O 1
ATOM 839 N N . THR A 1 103 ? 3.186 -6.671 -8.132 1.00 81.81 103 THR A N 1
ATOM 840 C CA . THR A 1 103 ? 4.622 -6.919 -8.328 1.00 81.81 103 THR A CA 1
ATOM 841 C C . THR A 1 103 ? 5.064 -6.843 -9.798 1.00 81.81 103 THR A C 1
ATOM 843 O O . THR A 1 103 ? 6.159 -6.345 -10.074 1.00 81.81 103 THR A O 1
ATOM 846 N N . LYS A 1 104 ? 4.247 -7.312 -10.754 1.00 82.50 104 LYS A N 1
ATOM 847 C CA . LYS A 1 104 ? 4.579 -7.263 -12.190 1.00 82.50 104 LYS A CA 1
ATOM 848 C C . LYS A 1 104 ? 4.550 -5.819 -12.686 1.00 82.50 104 LYS A C 1
ATOM 850 O O . LYS A 1 104 ? 5.512 -5.382 -13.315 1.00 82.50 104 LYS A O 1
ATOM 855 N N . THR A 1 105 ? 3.508 -5.075 -12.325 1.00 85.94 105 THR A N 1
ATOM 856 C CA . THR A 1 105 ? 3.351 -3.647 -12.609 1.00 85.94 105 THR A CA 1
ATOM 857 C C . THR A 1 105 ? 4.511 -2.852 -12.014 1.00 85.94 105 THR A C 1
ATOM 859 O O . THR A 1 105 ? 5.187 -2.128 -12.737 1.00 85.94 105 THR A O 1
ATOM 862 N N . TYR A 1 106 ? 4.841 -3.051 -10.734 1.00 86.69 106 TYR A N 1
ATOM 863 C CA . TYR A 1 106 ? 5.975 -2.372 -10.101 1.00 86.69 106 TYR A CA 1
ATOM 864 C C . TYR A 1 106 ? 7.284 -2.597 -10.867 1.00 86.69 106 TYR A C 1
ATOM 866 O O . TYR A 1 106 ? 8.009 -1.648 -11.177 1.00 86.69 106 TYR A O 1
ATOM 874 N N . LYS A 1 107 ? 7.574 -3.861 -11.208 1.00 85.19 107 LYS A N 1
ATOM 875 C CA . LYS A 1 107 ? 8.777 -4.221 -11.962 1.00 85.19 107 LYS A CA 1
ATOM 876 C C . LYS A 1 107 ? 8.783 -3.565 -13.340 1.00 85.19 107 LYS A C 1
ATOM 878 O O . LYS A 1 107 ? 9.801 -3.000 -13.719 1.00 85.19 107 LYS A O 1
ATOM 883 N N . PHE A 1 108 ? 7.662 -3.599 -14.060 1.00 87.25 108 PHE A N 1
ATOM 884 C CA . PHE A 1 108 ? 7.536 -2.962 -15.369 1.00 87.25 108 PHE A CA 1
ATOM 885 C C . PHE A 1 108 ? 7.894 -1.472 -15.305 1.00 87.25 108 PHE A C 1
ATOM 887 O O . PHE A 1 108 ? 8.734 -1.018 -16.078 1.00 87.25 108 PHE A O 1
ATOM 894 N N . TYR A 1 109 ? 7.334 -0.725 -14.355 1.00 88.31 109 TYR A N 1
ATOM 895 C CA . TYR A 1 109 ? 7.601 0.709 -14.236 1.00 88.31 109 TYR A CA 1
ATOM 896 C C . TYR A 1 109 ? 9.057 0.997 -13.860 1.00 88.31 109 TYR A C 1
ATOM 898 O O . TYR A 1 109 ? 9.702 1.808 -14.523 1.00 88.31 109 TYR A O 1
ATOM 906 N N . LYS A 1 110 ? 9.612 0.295 -12.861 1.00 86.06 110 LYS A N 1
ATOM 907 C CA . LYS A 1 110 ? 11.007 0.508 -12.444 1.00 86.06 110 LYS A CA 1
ATOM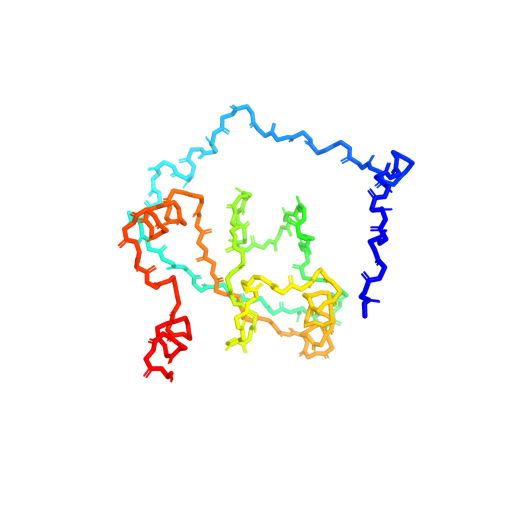 908 C C . LYS A 1 110 ? 12.014 0.110 -13.524 1.00 86.06 110 LYS A C 1
ATOM 910 O O . LYS A 1 110 ? 12.966 0.846 -13.742 1.00 86.06 110 LYS A O 1
ATOM 915 N N . THR A 1 111 ? 11.800 -0.998 -14.237 1.00 88.06 111 THR A N 1
ATOM 916 C CA . THR A 1 111 ? 12.682 -1.413 -15.343 1.00 88.06 111 THR A CA 1
ATOM 917 C C . THR A 1 111 ? 12.657 -0.421 -16.508 1.00 88.06 111 THR A C 1
ATOM 919 O O . THR A 1 111 ? 13.679 -0.236 -17.159 1.00 88.06 111 THR A O 1
ATOM 922 N N . ASN A 1 112 ? 11.526 0.247 -16.751 1.00 85.81 112 ASN A N 1
ATOM 923 C CA . ASN A 1 112 ? 11.385 1.232 -17.827 1.00 85.81 112 ASN A CA 1
ATOM 924 C C . ASN A 1 112 ? 11.593 2.688 -17.362 1.00 85.81 112 ASN A C 1
ATOM 926 O O . ASN A 1 112 ? 11.328 3.610 -18.128 1.00 85.81 112 ASN A O 1
ATOM 930 N N . ASN A 1 113 ? 12.044 2.919 -16.122 1.00 84.44 113 ASN A N 1
ATOM 931 C CA . ASN A 1 113 ? 12.203 4.251 -15.516 1.00 84.44 113 ASN A CA 1
ATOM 932 C C . ASN A 1 113 ? 10.938 5.135 -15.539 1.00 84.44 113 ASN A C 1
ATOM 934 O O . ASN A 1 113 ? 11.025 6.363 -15.426 1.00 84.44 113 ASN A O 1
ATOM 938 N N . LEU A 1 114 ? 9.759 4.517 -15.623 1.00 84.38 114 LEU A N 1
ATOM 939 C CA . LEU A 1 114 ? 8.475 5.209 -15.617 1.00 84.38 114 LEU A CA 1
ATOM 940 C C . LEU A 1 114 ? 8.090 5.607 -14.183 1.00 84.38 114 LEU A C 1
ATOM 942 O O . LEU A 1 114 ? 8.352 4.845 -13.249 1.00 84.38 114 LEU A O 1
ATOM 946 N N . PRO A 1 115 ? 7.465 6.778 -13.983 1.00 83.75 115 PRO A N 1
ATOM 947 C CA . PRO A 1 115 ? 6.937 7.162 -12.678 1.00 83.75 115 PRO A CA 1
ATOM 948 C C . PRO A 1 115 ? 5.738 6.279 -12.307 1.00 83.75 115 PRO A C 1
ATOM 950 O O . PRO A 1 115 ? 4.810 6.123 -13.101 1.00 83.75 115 PRO A O 1
ATOM 953 N N . LEU A 1 116 ? 5.753 5.688 -11.110 1.00 82.94 116 LEU A N 1
ATOM 954 C CA . LEU A 1 116 ? 4.682 4.817 -10.611 1.00 82.94 116 LEU A CA 1
ATOM 955 C C . LEU A 1 116 ? 3.451 5.603 -10.189 1.00 82.94 116 LEU A C 1
ATOM 957 O O . LEU A 1 116 ? 2.344 5.062 -10.217 1.00 82.94 116 LEU A O 1
ATOM 961 N N . SER A 1 117 ? 3.635 6.865 -9.809 1.00 79.81 117 SER A N 1
ATOM 962 C CA . SER A 1 117 ? 2.548 7.719 -9.368 1.00 79.81 117 SER A CA 1
ATOM 963 C C . SER A 1 117 ? 2.640 9.137 -9.937 1.00 79.81 117 SER A C 1
ATOM 965 O O . SER A 1 117 ? 3.730 9.602 -10.288 1.00 79.81 117 SER A O 1
ATOM 967 N N . PRO A 1 118 ? 1.511 9.867 -10.001 1.00 72.62 118 PRO A N 1
ATOM 968 C CA . PRO A 1 118 ? 1.506 11.273 -10.395 1.00 72.62 118 PRO A CA 1
ATOM 969 C C . PRO A 1 118 ? 2.442 12.138 -9.536 1.00 72.62 118 PRO A C 1
ATOM 971 O O . PRO A 1 118 ? 3.049 13.082 -10.042 1.00 72.62 118 PRO A O 1
ATOM 974 N N . LYS A 1 119 ? 2.596 11.810 -8.246 1.00 73.38 119 LYS A N 1
ATOM 975 C CA . LYS A 1 119 ? 3.496 12.524 -7.329 1.00 73.38 119 LYS A CA 1
ATOM 976 C C . LYS A 1 119 ? 4.965 12.208 -7.592 1.00 73.38 119 LYS A C 1
ATOM 978 O O . LYS A 1 119 ? 5.792 13.114 -7.522 1.00 73.38 119 LYS A O 1
ATOM 983 N N . GLU A 1 120 ? 5.293 10.967 -7.953 1.00 70.75 120 GLU A N 1
ATOM 984 C CA . GLU A 1 120 ? 6.645 10.615 -8.403 1.00 70.75 120 GLU A CA 1
ATOM 985 C C . GLU A 1 120 ? 7.004 11.370 -9.695 1.00 70.75 120 GLU A C 1
ATOM 987 O O . GLU A 1 120 ? 8.115 11.889 -9.811 1.00 70.75 120 GLU A O 1
ATOM 992 N N . SER A 1 121 ? 6.053 11.520 -10.629 1.00 69.88 121 SER A N 1
ATOM 993 C CA . SER A 1 121 ? 6.230 12.351 -11.833 1.00 69.88 121 SER A CA 1
ATOM 994 C C . SER A 1 121 ? 6.517 13.812 -11.487 1.00 69.88 121 SER A C 1
ATOM 996 O O . SER A 1 121 ? 7.443 14.401 -12.037 1.00 69.88 121 SER A O 1
ATOM 998 N N . ALA A 1 122 ? 5.748 14.394 -10.560 1.00 62.03 122 ALA A N 1
ATOM 999 C CA . ALA A 1 122 ? 5.915 15.786 -10.146 1.00 62.03 122 ALA A CA 1
ATOM 1000 C C . ALA A 1 122 ? 7.268 16.037 -9.457 1.00 62.03 122 ALA A C 1
ATOM 1002 O O . ALA A 1 122 ? 7.880 17.075 -9.680 1.00 62.03 122 ALA A O 1
ATOM 1003 N N . LYS A 1 123 ? 7.765 15.074 -8.668 1.00 59.09 123 LYS A N 1
ATOM 1004 C CA . LYS A 1 123 ? 9.064 15.169 -7.981 1.00 59.09 123 LYS A CA 1
ATOM 1005 C C . LYS A 1 123 ? 10.263 15.020 -8.925 1.00 59.09 123 LYS A C 1
ATOM 1007 O O . LYS A 1 123 ? 11.320 15.545 -8.622 1.00 59.09 123 LYS A O 1
ATOM 1012 N N . LYS A 1 124 ? 10.119 14.311 -10.051 1.00 57.66 124 LYS A N 1
ATOM 1013 C CA . LYS A 1 124 ? 11.172 14.199 -11.082 1.00 57.66 124 LYS A CA 1
ATOM 1014 C C . LYS A 1 124 ? 11.304 15.443 -11.968 1.00 57.66 124 LYS A C 1
ATOM 1016 O O . LYS A 1 124 ? 12.312 15.582 -12.650 1.00 57.66 124 LYS A O 1
ATOM 1021 N N . LEU A 1 125 ? 10.276 16.289 -12.007 1.00 54.69 125 LEU A N 1
ATOM 1022 C CA . LEU A 1 125 ? 10.241 17.525 -12.797 1.00 54.69 125 LEU A CA 1
ATOM 1023 C C . LEU A 1 125 ? 10.643 18.772 -11.987 1.00 54.69 125 LEU A C 1
ATOM 1025 O O . LEU A 1 125 ? 10.693 19.858 -12.562 1.00 54.69 125 LEU A O 1
ATOM 1029 N N . ALA A 1 126 ? 10.893 18.618 -10.684 1.00 46.72 126 ALA A N 1
ATOM 1030 C CA . ALA A 1 126 ? 11.345 19.660 -9.762 1.00 46.72 126 ALA A CA 1
ATOM 1031 C C . ALA A 1 126 ? 12.834 19.481 -9.441 1.00 46.72 126 ALA A C 1
ATOM 1033 O O . ALA A 1 126 ? 13.511 20.516 -9.267 1.00 46.72 126 ALA A O 1
#

InterPro domains:
  IPR036034 PDZ superfamily [SSF50156] (23-102)

Organism: Adineta ricciae (NCBI:txid249248)

Radius of gyration: 16.5 Å; chains: 1; bounding box: 48×40×36 Å

Secondary structure (DSSP, 8-state):
----------GGG-------SS--GGGTSSPTT--EEEEEE--TT-SS-SEETTEESSSSPPTTPEEEEETTEE-TT--HHHHHHHHHHHHHHTEEEEEEE-HHHHHHHHHTT--SSHHHHHHH--

Foldseek 3Di:
DDDPPPPDDDCVPDDDQDDDPDDPVCVVPPDPLDKDKFKAAADPPDQASQDDPRGHDPGPDDHQKDFQDKPPHGCVPPDPVVVVVSRVVCSVVRMIMTIIDHPNNVCVCVVVVHQSDPVSVVVVVD

Sequence (126 aa):
MLKNEKIVANPKYARAIRAPRTVPTEYENSPRNQPRICTIQLNKTDTTFGFDIVYASNTPLRRFDRIIEIDDELMENESTAFVEEKLLKARTRGFIKLYLVDTKTYKFYKTNNLPLSPKESAKKLA